Protein AF-A0A1D2SI32-F1 (afdb_monomer)

pLDDT: mean 71.92, std 16.78, range [33.88, 93.88]

Solvent-accessible surface area (backbone atoms only — not comparable to full-atom values): 8856 Å² total; per-residue (Å²): 134,86,88,93,80,89,85,89,92,85,92,81,81,87,91,83,87,83,77,84,76,79,78,79,75,80,72,78,81,90,67,81,72,65,35,23,40,21,32,40,88,90,71,49,80,48,78,33,75,54,79,58,76,90,36,81,44,66,44,79,58,73,83,79,88,66,75,94,67,91,75,79,76,92,61,77,92,72,75,73,75,76,79,78,71,77,77,70,79,84,72,54,70,60,59,55,21,48,74,68,65,19,54,62,41,78,93,78,72,43,67,47,61,50,68,69,65,60,46,63,77,73,55,83,126

Mean predicted aligned error: 21.87 Å

Structure (mmCIF, N/CA/C/O backbone):
data_AF-A0A1D2SI32-F1
#
_entry.id   AF-A0A1D2SI32-F1
#
loop_
_atom_site.group_PDB
_atom_site.id
_atom_site.type_symbol
_atom_site.label_atom_id
_atom_site.label_alt_id
_atom_site.label_comp_id
_atom_site.label_asym_id
_atom_site.label_entity_id
_atom_site.label_seq_id
_atom_site.pdbx_PDB_ins_code
_atom_site.Cartn_x
_atom_site.Cartn_y
_atom_site.Cartn_z
_atom_site.occupancy
_atom_site.B_iso_or_equiv
_atom_site.auth_seq_id
_atom_site.auth_comp_id
_atom_site.auth_asym_id
_atom_site.auth_atom_id
_atom_site.pdbx_PDB_model_num
ATOM 1 N N . MET A 1 1 ? 80.874 31.849 5.667 1.00 33.88 1 MET A N 1
ATOM 2 C CA . MET A 1 1 ? 81.581 30.673 5.114 1.00 33.88 1 MET A CA 1
ATOM 3 C C . MET A 1 1 ? 80.741 29.423 5.373 1.00 33.88 1 MET A C 1
ATOM 5 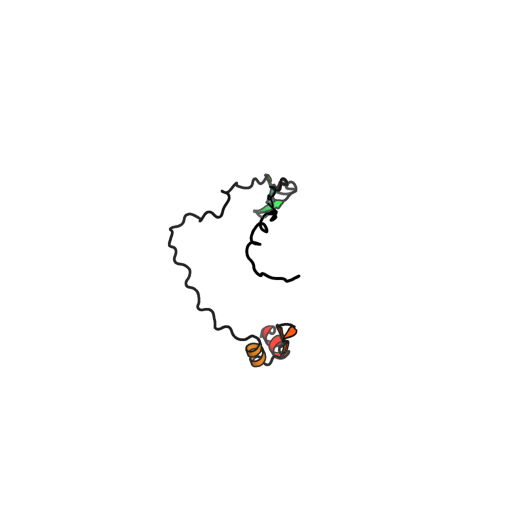O O . MET A 1 1 ? 80.350 29.244 6.511 1.00 33.88 1 MET A O 1
ATOM 9 N N . ARG A 1 2 ? 80.490 28.627 4.317 1.00 36.88 2 ARG A N 1
ATOM 10 C CA . ARG A 1 2 ? 80.157 27.178 4.263 1.00 36.88 2 ARG A CA 1
ATOM 11 C C . ARG A 1 2 ? 78.989 26.594 5.111 1.00 36.88 2 ARG A C 1
ATOM 13 O O . ARG A 1 2 ? 79.077 26.479 6.322 1.00 36.88 2 ARG A O 1
ATOM 20 N N . VAL A 1 3 ? 77.959 26.131 4.387 1.00 47.81 3 VAL A N 1
ATOM 21 C CA . VAL A 1 3 ? 76.908 25.105 4.687 1.00 47.81 3 VAL A CA 1
ATOM 22 C C . VAL A 1 3 ? 77.610 23.710 4.767 1.00 47.81 3 VAL A C 1
ATOM 24 O O . VAL A 1 3 ? 78.673 23.654 4.133 1.00 47.81 3 VAL A O 1
ATOM 27 N N . PRO A 1 4 ? 77.148 22.592 5.421 1.00 55.97 4 PRO A N 1
ATOM 28 C CA . PRO A 1 4 ? 75.767 22.040 5.395 1.00 55.97 4 PRO A CA 1
ATOM 29 C C . PRO A 1 4 ? 75.287 21.079 6.534 1.00 55.97 4 PRO A C 1
ATOM 31 O O . PRO A 1 4 ? 76.046 20.754 7.437 1.00 55.97 4 PRO A O 1
ATOM 34 N N . ALA A 1 5 ? 74.017 20.621 6.438 1.00 44.91 5 ALA A N 1
ATOM 35 C CA . ALA A 1 5 ? 73.447 19.275 6.756 1.00 44.91 5 ALA A CA 1
ATOM 36 C C . ALA A 1 5 ? 71.932 19.426 7.100 1.00 44.91 5 ALA A C 1
ATOM 38 O O . ALA A 1 5 ? 71.610 20.100 8.069 1.00 44.91 5 ALA A O 1
ATOM 39 N N . LEU A 1 6 ? 70.923 19.052 6.285 1.00 44.50 6 LEU A N 1
ATOM 40 C CA . LEU A 1 6 ? 70.409 17.696 5.960 1.00 44.50 6 LEU A CA 1
ATOM 41 C C . LEU A 1 6 ? 70.462 16.755 7.186 1.00 44.50 6 LEU A C 1
ATOM 43 O O . LEU A 1 6 ? 71.551 16.469 7.651 1.00 44.50 6 LEU A O 1
ATOM 47 N N . ALA A 1 7 ? 69.397 16.177 7.750 1.00 41.81 7 ALA A N 1
ATOM 48 C CA . ALA A 1 7 ? 68.021 15.941 7.314 1.00 41.81 7 ALA A CA 1
ATOM 49 C C . ALA A 1 7 ? 67.175 15.473 8.555 1.00 41.81 7 ALA A C 1
ATOM 51 O O . ALA A 1 7 ? 67.506 15.880 9.664 1.00 41.81 7 ALA A O 1
ATOM 52 N N . PRO A 1 8 ? 66.073 14.706 8.419 1.00 49.78 8 PRO A N 1
ATOM 53 C CA . PRO A 1 8 ? 64.708 15.026 8.852 1.00 49.78 8 PRO A CA 1
ATOM 54 C C . PRO A 1 8 ? 64.279 14.236 10.114 1.00 49.78 8 PRO A C 1
ATOM 56 O O . PRO A 1 8 ? 65.093 13.526 10.684 1.00 49.78 8 PRO A O 1
ATOM 59 N N . LEU A 1 9 ? 62.987 14.299 10.477 1.00 44.91 9 LEU A N 1
ATOM 60 C CA . LEU A 1 9 ? 62.230 13.454 11.436 1.00 44.91 9 LEU A CA 1
ATOM 61 C C . LEU A 1 9 ? 61.720 14.223 12.658 1.00 44.91 9 LEU A C 1
ATOM 63 O O . LEU A 1 9 ? 62.455 14.459 13.607 1.00 44.91 9 LEU A O 1
ATOM 67 N N . ALA A 1 10 ? 60.424 14.546 12.615 1.00 44.72 10 ALA A N 1
ATOM 68 C CA . ALA A 1 10 ? 59.445 14.388 13.704 1.00 44.72 10 ALA A CA 1
ATOM 69 C C . ALA A 1 10 ? 58.322 15.435 13.577 1.00 44.72 10 ALA A C 1
ATOM 71 O O . ALA A 1 10 ? 58.112 16.260 14.457 1.00 44.72 10 ALA A O 1
ATOM 72 N N . LEU A 1 11 ? 57.579 15.406 12.468 1.00 41.22 11 LEU A N 1
ATOM 73 C CA . LEU A 1 11 ? 56.277 16.076 12.372 1.00 41.22 11 LEU A CA 1
ATOM 74 C C . LEU A 1 11 ? 55.199 15.002 12.247 1.00 41.22 11 LEU A C 1
ATOM 76 O O . LEU A 1 11 ? 54.650 14.761 11.179 1.00 41.22 11 LEU A O 1
ATOM 80 N N . LEU A 1 12 ? 54.962 14.305 13.354 1.00 47.53 12 LEU A N 1
ATOM 81 C CA . LEU A 1 12 ? 53.867 13.353 13.534 1.00 47.53 12 LEU A CA 1
ATOM 82 C C . LEU A 1 12 ? 53.364 13.492 14.971 1.00 47.53 12 LEU A C 1
ATOM 84 O O . LEU A 1 12 ? 53.695 12.686 15.833 1.00 47.53 12 LEU A O 1
ATOM 88 N N . ALA A 1 13 ? 52.591 14.540 15.243 1.00 48.28 13 ALA A N 1
ATOM 89 C CA . ALA A 1 13 ? 51.716 14.572 16.408 1.00 48.28 13 ALA A CA 1
ATOM 90 C C . ALA A 1 13 ? 50.643 15.652 16.246 1.00 48.28 13 ALA A C 1
ATOM 92 O O . ALA A 1 13 ? 50.935 16.771 15.839 1.00 48.28 13 ALA A O 1
ATOM 93 N N . ALA A 1 14 ? 49.428 15.295 16.655 1.00 47.19 14 ALA A N 1
ATOM 94 C CA . ALA A 1 14 ? 48.283 16.170 16.895 1.00 47.19 14 ALA A CA 1
ATOM 95 C C . ALA A 1 14 ? 47.524 16.696 15.663 1.00 47.19 14 ALA A C 1
ATOM 97 O O . ALA A 1 14 ? 47.389 17.895 15.447 1.00 47.19 14 ALA A O 1
ATOM 98 N N . ALA A 1 15 ? 46.892 15.779 14.929 1.00 48.00 15 ALA A N 1
ATOM 99 C CA . ALA A 1 15 ? 45.706 16.095 14.131 1.00 48.00 15 ALA A CA 1
ATOM 100 C C . ALA A 1 15 ? 44.604 15.045 14.357 1.00 48.00 15 ALA A C 1
ATOM 102 O O . ALA A 1 15 ? 44.181 14.380 13.423 1.00 48.00 15 ALA A O 1
ATOM 103 N N . LEU A 1 16 ? 44.170 14.848 15.608 1.00 47.91 16 LEU A N 1
ATOM 104 C CA . LEU A 1 16 ? 42.996 14.029 15.953 1.00 47.91 16 LEU A CA 1
ATOM 105 C C . LEU A 1 16 ? 42.393 14.491 17.290 1.00 47.91 16 LEU A C 1
ATOM 107 O O . LEU A 1 16 ? 42.523 13.819 18.305 1.00 47.91 16 LEU A O 1
ATOM 111 N N . ALA A 1 17 ? 41.756 15.662 17.312 1.00 47.41 17 ALA A N 1
ATOM 112 C CA . ALA A 1 17 ? 40.914 16.060 18.445 1.00 47.41 17 ALA A CA 1
ATOM 113 C C . ALA A 1 17 ? 39.919 17.164 18.058 1.00 47.41 17 ALA A C 1
ATOM 115 O O . ALA A 1 17 ? 39.949 18.249 18.622 1.00 47.41 17 ALA A O 1
ATOM 116 N N . ALA A 1 18 ? 39.052 16.914 17.076 1.00 51.72 18 ALA A N 1
ATOM 117 C CA . ALA A 1 18 ? 37.843 17.722 16.889 1.00 51.72 18 ALA A CA 1
ATOM 118 C C . ALA A 1 18 ? 36.846 16.990 15.983 1.00 51.72 18 ALA A C 1
ATOM 120 O O . ALA A 1 18 ? 36.617 17.364 14.838 1.00 51.72 18 ALA A O 1
ATOM 121 N N . SER A 1 19 ? 36.261 15.905 16.481 1.00 47.97 19 SER A N 1
ATOM 122 C CA . SER A 1 19 ? 35.033 15.355 15.906 1.00 47.97 19 SER A CA 1
ATOM 123 C C . SER A 1 19 ? 33.918 15.589 16.918 1.00 47.97 19 SER A C 1
ATOM 125 O O . SER A 1 19 ? 33.829 14.831 17.884 1.00 47.97 19 SER A O 1
ATOM 127 N N . PRO A 1 20 ? 33.089 16.638 16.774 1.00 53.22 20 PRO A N 1
ATOM 128 C CA . PRO A 1 20 ? 31.860 16.714 17.538 1.00 53.22 20 PRO A CA 1
ATOM 129 C C . PRO A 1 20 ? 30.921 15.651 16.964 1.00 53.22 20 PRO A C 1
ATOM 131 O O . PRO A 1 20 ? 30.302 15.834 15.917 1.00 53.22 20 PRO A O 1
ATOM 134 N N . ALA A 1 21 ? 30.863 14.498 17.627 1.00 52.69 21 ALA A N 1
ATOM 135 C CA . ALA A 1 21 ? 29.791 13.544 17.420 1.00 52.69 21 ALA A CA 1
ATOM 136 C C . ALA A 1 21 ? 28.479 14.256 17.778 1.00 52.69 21 ALA A C 1
ATOM 138 O O . ALA A 1 21 ? 28.233 14.563 18.945 1.00 52.69 21 ALA A O 1
ATOM 139 N N . LEU A 1 22 ? 27.661 14.566 16.769 1.00 53.62 22 LEU A N 1
ATOM 140 C CA . LEU A 1 22 ? 26.282 14.985 16.980 1.00 53.62 22 LEU A CA 1
ATOM 141 C C . LEU A 1 22 ? 25.543 13.835 17.670 1.00 53.62 22 LEU A C 1
ATOM 143 O O . LEU A 1 22 ? 25.090 12.888 17.029 1.00 53.62 22 LEU A O 1
ATOM 147 N N . ALA A 1 23 ? 25.425 13.920 18.990 1.00 51.25 23 ALA A N 1
ATOM 148 C CA . ALA A 1 23 ? 24.472 13.139 19.752 1.00 51.25 23 ALA A CA 1
ATOM 149 C C . ALA A 1 23 ? 23.071 13.687 19.447 1.00 51.25 23 ALA A C 1
ATOM 151 O O . AL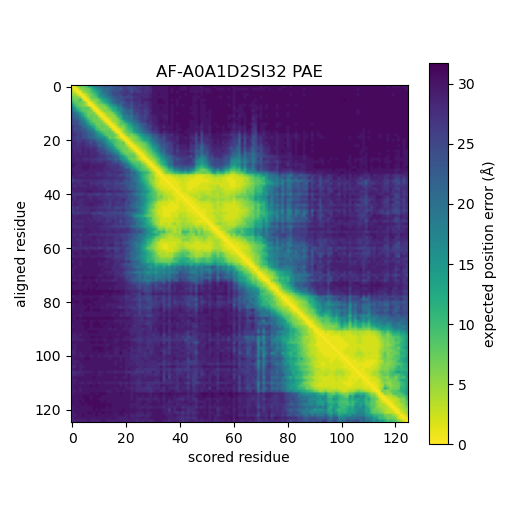A A 1 23 ? 22.584 14.605 20.104 1.00 51.25 23 ALA A O 1
ATOM 152 N N . ALA A 1 24 ? 22.434 13.148 18.408 1.00 53.41 24 ALA A N 1
ATOM 153 C CA . ALA A 1 24 ? 21.013 13.342 18.166 1.00 53.41 24 ALA A CA 1
ATOM 154 C C . ALA A 1 24 ? 20.234 12.571 19.243 1.00 53.41 24 ALA A C 1
ATOM 156 O O . ALA A 1 24 ? 19.889 11.402 19.076 1.00 53.41 24 ALA A O 1
ATOM 157 N N . ALA A 1 25 ? 20.005 13.217 20.384 1.00 53.56 25 ALA A N 1
ATOM 158 C CA . ALA A 1 25 ? 19.040 12.752 21.363 1.00 53.56 25 ALA A CA 1
ATOM 159 C C . ALA A 1 25 ? 17.649 12.827 20.719 1.00 53.56 25 ALA A C 1
ATOM 161 O O . ALA A 1 25 ? 17.118 13.913 20.491 1.00 53.56 25 ALA A O 1
ATOM 162 N N . ALA A 1 26 ? 17.074 11.671 20.386 1.00 53.88 26 ALA A N 1
ATOM 163 C CA . ALA A 1 26 ? 15.666 11.577 20.039 1.00 53.88 26 ALA A CA 1
ATOM 164 C C . ALA A 1 26 ? 14.855 11.995 21.273 1.00 53.88 26 ALA A C 1
ATOM 166 O O . ALA A 1 26 ? 14.747 11.241 22.240 1.00 53.88 26 ALA A O 1
ATOM 167 N N . ALA A 1 27 ? 14.336 13.222 21.263 1.00 52.91 27 ALA A N 1
ATOM 168 C CA . ALA A 1 27 ? 13.360 13.653 22.248 1.00 52.91 27 ALA A CA 1
ATOM 169 C C . ALA A 1 27 ? 12.133 12.729 22.141 1.00 52.91 27 ALA A C 1
ATOM 171 O O . ALA A 1 27 ? 11.670 12.482 21.020 1.00 52.91 27 ALA A O 1
ATOM 172 N N . PRO A 1 28 ? 11.596 12.196 23.254 1.00 50.09 28 PRO A N 1
ATOM 173 C CA . PRO A 1 28 ? 10.298 11.550 23.203 1.00 50.09 28 PRO A CA 1
ATOM 174 C C . PRO A 1 28 ? 9.297 12.605 22.732 1.00 50.09 28 PRO A C 1
ATOM 176 O O . PRO A 1 28 ? 9.283 13.727 23.238 1.00 50.09 28 PRO A O 1
ATOM 179 N N . ALA A 1 29 ? 8.495 12.264 21.727 1.00 52.12 29 ALA A N 1
ATOM 180 C CA . ALA A 1 29 ? 7.381 13.094 21.311 1.00 52.12 29 ALA A CA 1
ATOM 181 C C . ALA A 1 29 ? 6.360 13.142 22.461 1.00 52.12 29 ALA A C 1
ATOM 183 O O . ALA A 1 29 ? 5.451 12.317 22.541 1.00 52.12 29 ALA A O 1
ATOM 184 N N . GLU A 1 30 ? 6.531 14.088 23.383 1.00 48.97 30 GLU A N 1
ATOM 185 C CA . GLU A 1 30 ? 5.476 14.530 24.291 1.00 48.97 30 GLU A CA 1
ATOM 186 C C . GLU A 1 30 ? 4.438 15.282 23.459 1.00 48.97 30 GLU A C 1
ATOM 188 O O . GLU A 1 30 ? 4.460 16.497 23.292 1.00 48.97 30 GLU A O 1
ATOM 193 N N . GLY A 1 31 ? 3.564 14.500 22.844 1.00 52.75 31 GLY A N 1
ATOM 194 C CA . GLY A 1 31 ? 2.479 14.965 21.999 1.00 52.75 31 GLY A CA 1
ATOM 195 C C . GLY A 1 31 ? 1.462 13.851 21.838 1.00 52.75 31 GLY A C 1
ATOM 196 O O . GLY A 1 31 ? 1.082 13.514 20.723 1.00 52.75 31 GLY A O 1
ATOM 197 N N . GLY A 1 32 ? 1.089 13.206 22.945 1.00 61.56 32 GLY A N 1
ATOM 198 C CA . GLY A 1 32 ? 0.024 12.214 22.940 1.00 61.56 32 GLY A CA 1
ATOM 199 C C . GLY A 1 32 ? -1.316 12.916 22.767 1.00 61.56 32 GLY A C 1
ATOM 200 O O . GLY A 1 32 ? -1.953 13.253 23.765 1.00 61.56 32 GLY A O 1
ATOM 201 N N . SER A 1 33 ? -1.744 13.160 21.525 1.00 74.25 33 SER A N 1
ATOM 202 C CA . SER A 1 33 ? -3.149 13.475 21.267 1.00 74.25 33 SER A CA 1
ATOM 203 C C . SER A 1 33 ? -4.005 12.357 21.868 1.00 74.25 33 SER A C 1
ATOM 205 O O . SER A 1 33 ? -3.665 11.171 21.803 1.00 74.25 33 SER A O 1
ATOM 207 N N . THR A 1 34 ? -5.083 12.729 22.559 1.00 87.19 34 THR A N 1
ATOM 208 C CA . THR A 1 34 ? -5.997 11.733 23.124 1.00 87.19 34 THR A CA 1
ATOM 209 C C . THR A 1 34 ? -6.738 11.077 21.971 1.00 87.19 34 THR A C 1
ATOM 211 O O . THR A 1 34 ? -7.591 11.700 21.354 1.00 87.19 34 THR A O 1
ATOM 214 N N . VAL A 1 35 ? -6.431 9.813 21.696 1.00 92.38 35 VAL A N 1
ATOM 215 C CA . VAL A 1 35 ? -7.134 9.039 20.673 1.00 92.38 35 VAL A CA 1
ATOM 216 C C . VAL A 1 35 ? -8.309 8.307 21.315 1.00 92.38 35 VAL A C 1
ATOM 218 O O . VAL A 1 35 ? -8.181 7.666 22.359 1.00 92.38 35 VAL A O 1
ATOM 221 N N . TYR A 1 36 ? -9.462 8.349 20.668 1.00 92.38 36 TYR A N 1
ATOM 222 C CA . TYR A 1 36 ? -10.681 7.649 21.035 1.00 92.38 36 TYR A CA 1
ATOM 223 C C . TYR A 1 36 ? -10.891 6.450 20.119 1.00 92.38 36 TYR A C 1
ATOM 225 O O . TYR A 1 36 ? -10.748 6.537 18.905 1.00 92.38 36 TYR A O 1
ATOM 233 N N . ARG A 1 37 ? -11.272 5.320 20.708 1.00 93.69 37 ARG A N 1
ATOM 234 C CA . ARG A 1 37 ? -11.738 4.121 20.018 1.00 93.69 37 ARG A CA 1
ATOM 235 C C . ARG A 1 37 ? -13.265 4.138 19.979 1.00 93.69 37 ARG A C 1
ATOM 237 O O . ARG A 1 37 ? -13.916 3.964 21.011 1.00 93.69 37 ARG A O 1
ATOM 244 N N . CYS A 1 38 ? -13.823 4.299 18.788 1.00 93.88 38 CYS A N 1
ATOM 245 C CA . CYS A 1 38 ? -15.252 4.444 18.542 1.00 93.88 38 CYS A CA 1
ATOM 246 C C . CYS A 1 38 ? -15.825 3.181 17.890 1.00 93.88 38 CYS A C 1
ATOM 248 O O . CYS A 1 38 ? -15.333 2.736 16.854 1.00 93.88 38 CYS A O 1
ATOM 250 N N . ALA A 1 39 ? -16.869 2.607 18.491 1.00 92.88 39 ALA A N 1
ATOM 251 C CA . ALA A 1 39 ? -17.642 1.515 17.906 1.00 92.88 39 ALA A CA 1
ATOM 252 C C . ALA A 1 39 ? -18.814 2.091 17.100 1.00 92.88 39 ALA A C 1
ATOM 254 O O . ALA A 1 39 ? -19.777 2.630 17.665 1.00 92.88 39 ALA A O 1
ATOM 255 N N . THR A 1 40 ? -18.724 1.987 15.781 1.00 87.44 40 THR A N 1
ATOM 256 C CA . THR A 1 40 ? -19.745 2.471 14.851 1.00 87.44 40 THR A CA 1
ATOM 257 C C . THR A 1 40 ? -20.950 1.524 14.823 1.00 87.44 40 THR A C 1
ATOM 259 O O . THR A 1 40 ? -20.878 0.378 15.275 1.00 87.44 40 THR A O 1
ATOM 262 N N . SER A 1 41 ? -22.093 2.007 14.336 1.00 86.69 41 SER A N 1
ATOM 263 C CA . SER A 1 41 ? -23.347 1.237 14.289 1.00 86.69 41 SER A CA 1
ATOM 264 C C . SER A 1 41 ? -23.292 0.031 13.344 1.00 86.69 41 SER A C 1
ATOM 266 O O . S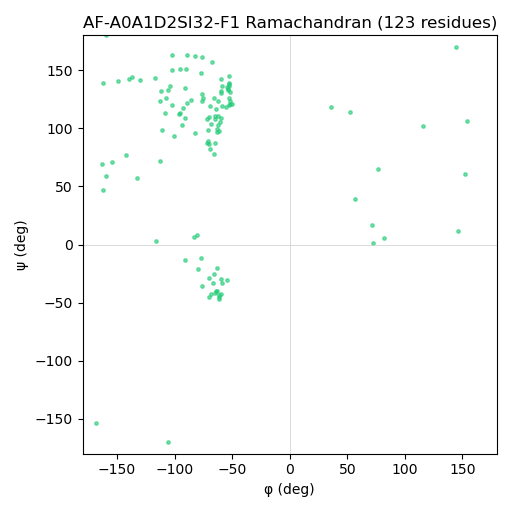ER A 1 41 ? -23.988 -0.952 13.576 1.00 86.69 41 SER A O 1
ATOM 268 N N . ASP A 1 42 ? -22.429 0.068 12.328 1.00 87.69 42 ASP A N 1
ATOM 269 C CA . ASP A 1 42 ? -22.135 -1.038 11.408 1.00 87.69 42 ASP A CA 1
ATOM 270 C C . ASP A 1 42 ? -21.150 -2.074 11.993 1.00 87.69 42 ASP A C 1
ATOM 272 O O . ASP A 1 42 ? -20.695 -2.973 11.289 1.00 87.69 42 ASP A O 1
ATOM 276 N N . GLY A 1 43 ? -20.809 -1.967 13.282 1.00 86.81 43 GLY A N 1
ATOM 277 C CA . GLY A 1 43 ? -19.962 -2.928 13.993 1.00 86.81 43 GLY A CA 1
ATOM 278 C C . GLY A 1 43 ? -18.458 -2.738 13.782 1.00 86.81 43 GLY A C 1
ATOM 279 O O . GLY A 1 43 ? -17.667 -3.547 14.273 1.00 86.81 43 GLY A O 1
ATOM 280 N N . ARG A 1 44 ? -18.031 -1.678 13.086 1.00 89.62 44 ARG A N 1
ATOM 281 C CA . ARG A 1 44 ? -16.610 -1.359 12.901 1.00 89.62 44 ARG A CA 1
ATOM 282 C C . ARG A 1 44 ? -16.037 -0.619 14.111 1.00 89.62 44 ARG A C 1
ATOM 284 O O . ARG A 1 44 ? -16.743 -0.087 14.966 1.00 89.62 44 ARG A O 1
ATOM 291 N N . THR A 1 45 ? -14.710 -0.623 14.201 1.00 91.81 45 THR A N 1
ATOM 292 C CA . THR A 1 45 ? -13.951 0.182 15.164 1.00 91.81 45 THR A CA 1
ATOM 293 C C . THR A 1 45 ? -13.168 1.244 14.400 1.00 91.81 45 THR A C 1
ATOM 295 O O . THR A 1 45 ? -12.367 0.893 13.536 1.00 91.81 45 THR A O 1
ATOM 298 N N . VAL A 1 46 ? -13.368 2.516 14.741 1.00 92.06 46 VAL A N 1
ATOM 299 C CA . VAL A 1 46 ? -12.637 3.667 14.186 1.00 92.06 46 VAL A CA 1
ATOM 300 C C . VAL A 1 46 ? -11.852 4.350 15.306 1.00 92.06 46 VAL A C 1
ATOM 302 O O . VAL A 1 46 ? -12.328 4.407 16.440 1.00 92.06 46 VAL A O 1
ATOM 305 N N . PHE A 1 47 ? -10.653 4.844 15.001 1.00 92.12 47 PHE A N 1
ATOM 306 C CA . PHE A 1 47 ? -9.838 5.634 15.924 1.00 92.12 47 PHE A CA 1
ATOM 307 C C . PHE A 1 47 ? -9.874 7.107 15.502 1.00 92.12 47 PHE A C 1
ATOM 309 O O . PHE A 1 47 ? -9.740 7.391 14.315 1.00 92.12 47 PHE A O 1
ATOM 316 N N . SER A 1 48 ? -10.096 8.018 16.449 1.00 89.56 48 SER A N 1
ATOM 317 C CA . SER A 1 48 ? -10.301 9.454 16.205 1.00 89.56 48 SER A CA 1
ATOM 318 C C . SER A 1 48 ? -9.579 10.283 17.264 1.00 89.56 48 SER A C 1
ATOM 320 O O . SER A 1 48 ? -9.594 9.896 18.427 1.00 89.56 48 SER A O 1
ATOM 322 N N . ASP A 1 49 ? -8.988 11.420 16.899 1.00 91.44 49 ASP A N 1
ATOM 323 C CA . ASP A 1 49 ? -8.443 12.388 17.869 1.00 91.44 49 ASP A CA 1
ATOM 324 C C . ASP A 1 49 ? -9.544 13.241 18.535 1.00 91.44 49 ASP A C 1
ATOM 326 O O . ASP A 1 49 ? -9.308 13.915 19.536 1.00 91.44 49 ASP A O 1
ATOM 330 N N . GLU A 1 50 ? -10.773 13.185 18.013 1.00 88.81 50 GLU A N 1
ATOM 331 C CA . GLU A 1 50 ? -11.960 13.801 18.612 1.00 88.81 50 GLU A CA 1
ATOM 332 C C . GLU A 1 50 ? -12.841 12.759 19.327 1.00 88.81 50 GLU A C 1
ATOM 334 O O . GLU A 1 50 ? -12.894 11.597 18.892 1.00 88.81 50 GLU A O 1
ATOM 339 N N . PRO A 1 51 ? -13.579 13.150 20.388 1.00 88.31 51 PRO A N 1
ATOM 340 C CA . PRO A 1 51 ? -14.547 12.283 21.050 1.00 88.31 51 PRO A CA 1
ATOM 341 C C . PRO A 1 51 ? -15.551 11.679 20.068 1.00 88.31 51 PRO A C 1
ATOM 343 O O . PRO A 1 51 ? -15.990 12.327 19.122 1.00 88.31 51 PRO A O 1
ATOM 346 N N . CYS A 1 52 ? -15.961 10.438 20.322 1.00 89.38 52 CYS A N 1
ATOM 347 C CA . CYS A 1 52 ? -16.854 9.713 19.427 1.00 89.38 52 CYS A CA 1
ATOM 348 C C . CYS A 1 52 ? -18.235 10.385 19.310 1.00 89.38 52 CYS A C 1
ATOM 350 O O . CYS A 1 52 ? -19.107 10.176 20.156 1.00 89.38 52 CYS A O 1
ATOM 352 N N . THR A 1 53 ? -18.460 11.148 18.242 1.00 83.00 53 THR A N 1
ATOM 353 C CA . THR A 1 53 ? -19.759 11.736 17.902 1.00 83.00 53 THR A CA 1
ATOM 354 C C . THR A 1 53 ? -20.583 10.727 17.096 1.00 83.00 53 THR A C 1
ATOM 356 O O . THR A 1 53 ? -20.125 10.163 16.107 1.00 83.00 53 THR A O 1
ATOM 359 N N . GLY A 1 54 ? -21.795 10.406 17.560 1.00 75.94 54 GLY A N 1
ATOM 360 C CA . GLY A 1 54 ? -22.690 9.454 16.879 1.00 75.94 54 GLY A CA 1
ATOM 361 C C . GLY A 1 54 ? -22.290 7.970 16.954 1.00 75.94 54 GLY A C 1
ATOM 362 O O . GLY A 1 54 ? -22.995 7.124 16.404 1.00 75.94 54 GLY A O 1
ATOM 363 N N . ALA A 1 55 ? -21.199 7.616 17.642 1.00 78.38 55 ALA A N 1
ATOM 364 C CA . ALA A 1 55 ? -20.846 6.219 17.885 1.00 78.38 55 ALA A CA 1
ATOM 365 C C . ALA A 1 55 ? -21.713 5.610 18.995 1.00 78.38 55 ALA A C 1
ATOM 367 O O . ALA A 1 55 ? -22.056 6.270 19.973 1.00 78.38 55 ALA A O 1
ATOM 368 N N . SER A 1 56 ? -21.996 4.312 18.884 1.00 74.81 56 SER A N 1
ATOM 369 C CA . SER A 1 56 ? -22.768 3.576 19.895 1.00 74.81 56 SER A CA 1
ATOM 370 C C . SER A 1 56 ? -22.029 3.457 21.232 1.00 74.81 56 SER A C 1
ATOM 372 O O . SER A 1 56 ? -22.648 3.427 22.293 1.00 74.81 56 SER A O 1
ATOM 374 N N . ARG A 1 57 ? -20.692 3.369 21.182 1.00 77.56 57 ARG A N 1
ATOM 375 C CA . ARG A 1 57 ? -19.794 3.299 22.340 1.00 77.56 57 ARG A CA 1
ATOM 376 C C . ARG A 1 57 ? -18.459 3.954 21.993 1.00 77.56 57 ARG A C 1
ATOM 378 O O . ARG A 1 57 ? -17.938 3.742 20.898 1.00 77.56 57 ARG A O 1
ATOM 385 N N . GLY A 1 58 ? -17.890 4.691 22.942 1.00 86.81 58 GLY A N 1
ATOM 386 C CA . GLY A 1 58 ? -16.563 5.295 22.836 1.00 86.81 58 GLY A CA 1
ATOM 387 C C . GLY A 1 58 ? -15.717 4.981 24.064 1.00 86.81 58 GLY A C 1
ATOM 388 O O . GLY A 1 58 ? -16.230 4.946 25.182 1.00 86.81 58 GLY A O 1
ATOM 389 N N . GLN A 1 59 ? -14.427 4.726 23.864 1.00 89.75 59 GLN A N 1
ATOM 390 C CA . GLN A 1 59 ? -13.444 4.556 24.937 1.00 89.75 59 GLN A CA 1
ATOM 391 C C . GLN A 1 59 ? -12.167 5.306 24.575 1.00 89.75 59 GLN A C 1
ATOM 393 O O . GLN A 1 59 ? -11.773 5.309 23.413 1.00 89.75 59 GLN A O 1
ATOM 398 N N . VAL A 1 60 ? -11.489 5.905 25.553 1.00 92.06 60 VAL A N 1
ATOM 399 C CA . VAL A 1 60 ? -10.145 6.456 25.321 1.00 92.06 60 VAL A CA 1
ATOM 400 C C . VAL A 1 60 ? -9.193 5.301 25.019 1.00 92.06 60 VAL A C 1
ATOM 402 O O . VAL A 1 60 ? -9.110 4.336 25.785 1.00 92.06 60 VAL A O 1
ATOM 405 N N . TRP A 1 61 ? -8.490 5.380 23.894 1.00 90.19 61 TRP A N 1
ATOM 406 C CA . TRP A 1 61 ? -7.496 4.394 23.509 1.00 90.19 61 TRP A CA 1
ATOM 407 C C . TRP A 1 61 ? -6.226 4.600 24.328 1.00 90.19 61 TRP A C 1
ATOM 409 O O . TRP A 1 61 ? -5.623 5.669 24.330 1.00 90.19 61 TRP A O 1
ATOM 419 N N . LYS A 1 62 ? -5.815 3.544 25.029 1.00 87.31 62 LYS A N 1
ATOM 420 C CA . LYS A 1 62 ? -4.534 3.490 25.727 1.00 87.31 62 LYS A CA 1
ATOM 421 C C . LYS A 1 62 ? -3.632 2.521 24.967 1.00 8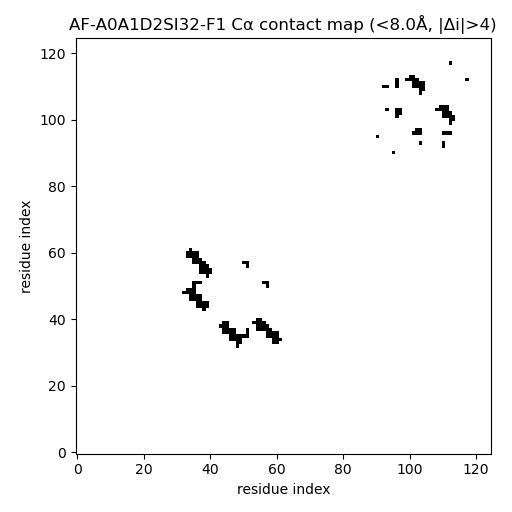7.31 62 LYS A C 1
ATOM 423 O O . LYS A 1 62 ? -3.959 1.329 24.936 1.00 87.31 62 LYS A O 1
ATOM 428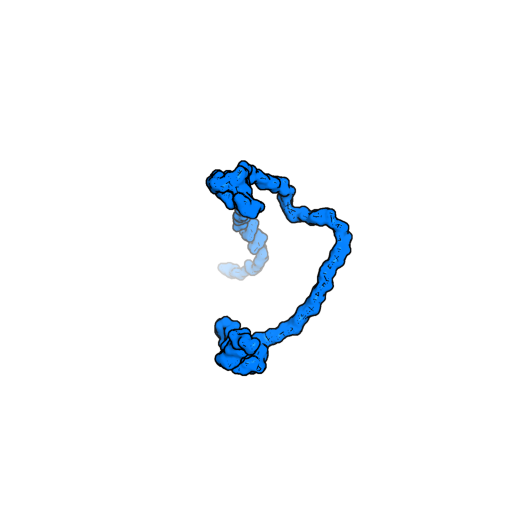 N N . PRO A 1 63 ? -2.538 2.995 24.342 1.00 80.12 63 PRO A N 1
ATOM 429 C CA . PRO A 1 63 ? -1.567 2.113 23.717 1.00 80.12 63 PRO A CA 1
ATOM 430 C C . PRO A 1 63 ? -1.094 1.072 24.727 1.00 80.12 63 PRO A C 1
ATOM 432 O O . PRO A 1 63 ? -0.768 1.395 25.872 1.00 80.12 63 PRO A O 1
ATOM 435 N N . LYS A 1 64 ? -1.051 -0.193 24.310 1.00 81.81 64 LYS A N 1
ATOM 436 C CA . LYS A 1 64 ? -0.389 -1.217 25.112 1.00 81.81 64 LYS A CA 1
ATOM 437 C C . LYS A 1 64 ? 1.107 -0.923 25.070 1.00 81.81 64 LYS A C 1
ATOM 439 O O . LYS A 1 64 ? 1.697 -0.955 23.994 1.00 81.81 64 LYS A O 1
ATOM 444 N N . VAL A 1 65 ? 1.706 -0.660 26.228 1.00 78.38 65 VAL A N 1
ATOM 445 C CA . VAL A 1 65 ? 3.164 -0.574 26.346 1.00 78.38 65 VAL A CA 1
ATOM 446 C C . VAL A 1 65 ? 3.720 -1.962 26.038 1.00 78.38 65 VAL A C 1
ATOM 448 O O . VAL A 1 65 ? 3.473 -2.918 26.774 1.00 78.38 65 VAL A O 1
ATOM 451 N N . VAL A 1 66 ? 4.395 -2.086 24.901 1.00 76.12 66 VAL A N 1
ATOM 452 C CA . VAL A 1 66 ? 5.179 -3.270 24.541 1.00 76.12 66 VAL A CA 1
ATOM 453 C C . VAL A 1 66 ? 6.633 -3.022 24.928 1.00 76.12 66 VAL A C 1
ATOM 455 O O . VAL A 1 66 ? 7.064 -1.868 24.985 1.00 76.12 66 VAL A O 1
ATOM 458 N N . ALA A 1 67 ? 7.375 -4.088 25.242 1.00 75.50 67 ALA A N 1
ATOM 459 C CA . ALA A 1 67 ? 8.803 -3.978 25.516 1.00 75.50 67 ALA A CA 1
ATOM 460 C C . ALA A 1 67 ? 9.496 -3.252 24.351 1.00 75.50 67 ALA A C 1
ATOM 462 O O . ALA A 1 67 ? 9.155 -3.461 23.186 1.00 75.50 67 ALA A O 1
ATOM 463 N N . SER A 1 68 ? 10.437 -2.362 24.668 1.00 69.69 68 SER A N 1
ATOM 464 C CA . SER A 1 68 ? 11.152 -1.597 23.648 1.00 69.69 68 SER A CA 1
ATOM 465 C C . SER A 1 68 ? 12.054 -2.547 22.853 1.00 69.69 68 SER A C 1
ATOM 467 O O . SER A 1 68 ? 13.079 -2.998 23.360 1.00 69.69 68 SER A O 1
ATOM 469 N N . GLY A 1 69 ? 11.641 -2.908 21.636 1.00 72.19 69 GLY A N 1
ATOM 470 C CA . GLY A 1 69 ? 12.390 -3.800 20.750 1.00 72.19 69 GLY A CA 1
ATOM 471 C C . GLY A 1 69 ? 11.509 -4.718 19.901 1.00 72.19 69 GLY A C 1
ATOM 472 O O . GLY A 1 69 ? 10.300 -4.819 20.092 1.00 72.19 69 GLY A O 1
ATOM 473 N N . ILE A 1 70 ? 12.133 -5.403 18.939 1.00 64.81 70 ILE A N 1
ATOM 474 C CA . ILE A 1 70 ? 11.498 -6.511 18.219 1.00 64.81 70 ILE A CA 1
ATOM 475 C C . ILE A 1 70 ? 11.648 -7.759 19.092 1.00 64.81 70 ILE A C 1
ATOM 477 O O . ILE A 1 70 ? 12.679 -8.430 19.054 1.00 64.81 70 ILE A O 1
ATOM 481 N N . GLU A 1 71 ? 10.629 -8.079 19.887 1.00 64.69 71 GLU A N 1
ATOM 482 C CA . GLU A 1 71 ? 10.542 -9.396 20.515 1.00 64.69 71 GLU A CA 1
ATOM 483 C C . GLU A 1 71 ? 10.105 -10.428 19.474 1.00 64.69 71 GLU A C 1
ATOM 485 O O . GLU A 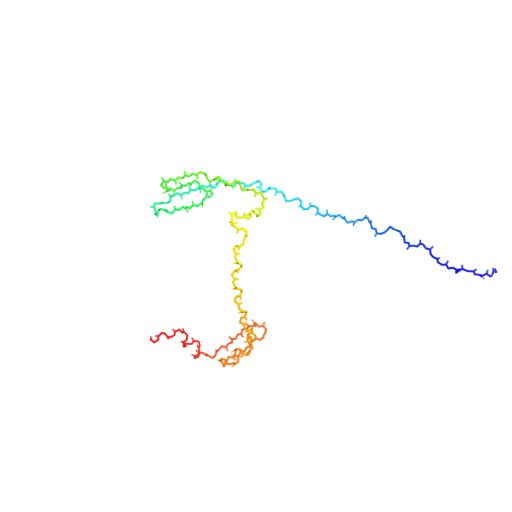1 71 ? 9.085 -10.285 18.795 1.00 64.69 71 GLU A O 1
ATOM 490 N N . ARG A 1 72 ? 10.889 -11.501 19.342 1.00 66.12 72 ARG A N 1
ATOM 491 C CA . ARG A 1 72 ? 10.488 -12.667 18.559 1.00 66.12 72 ARG A CA 1
ATOM 492 C C . ARG A 1 72 ? 9.267 -13.274 19.251 1.00 66.12 72 ARG A C 1
ATOM 494 O O . ARG A 1 72 ? 9.384 -13.750 20.377 1.00 66.12 72 ARG A O 1
ATOM 501 N N . SER A 1 73 ? 8.114 -13.287 18.580 1.00 69.62 73 SER A N 1
ATOM 502 C CA . SER A 1 73 ? 6.944 -14.039 19.041 1.00 69.62 73 SER A CA 1
ATOM 503 C C . SER A 1 73 ? 7.378 -15.473 19.351 1.00 69.62 73 SER A C 1
ATOM 505 O O . SER A 1 73 ? 7.930 -16.140 18.472 1.00 69.62 73 SER A O 1
ATOM 507 N N . GLY A 1 74 ? 7.192 -15.911 20.599 1.00 66.75 74 GLY A N 1
ATOM 508 C CA . GLY A 1 74 ? 7.607 -17.223 21.094 1.00 66.75 74 GLY A CA 1
ATOM 509 C C . GLY A 1 74 ? 6.839 -18.361 20.425 1.00 66.75 74 GLY A C 1
ATOM 510 O O . GLY A 1 74 ? 5.902 -18.904 20.994 1.00 66.75 74 GLY A O 1
ATOM 511 N N . GLY A 1 75 ? 7.225 -18.696 19.198 1.00 66.06 75 GLY A N 1
ATOM 512 C CA . GLY A 1 75 ? 6.960 -19.975 18.550 1.00 66.06 75 GLY A CA 1
ATOM 513 C C . GLY A 1 75 ? 8.221 -20.842 18.593 1.00 66.06 75 GLY A C 1
ATOM 514 O O . GLY A 1 75 ? 9.311 -20.314 18.842 1.00 66.06 75 GLY A O 1
ATOM 515 N N . PRO A 1 76 ? 8.110 -22.162 18.363 1.00 64.44 76 PRO A N 1
ATOM 516 C CA . PRO A 1 76 ? 9.268 -23.045 18.351 1.00 64.44 76 PRO A CA 1
ATOM 517 C C . PRO A 1 76 ? 10.333 -22.494 17.397 1.00 64.44 76 PRO A C 1
ATOM 519 O O . PRO A 1 76 ? 10.063 -22.197 16.230 1.00 64.44 76 PRO A O 1
ATOM 522 N N . ALA A 1 77 ? 11.547 -22.321 17.920 1.00 62.59 77 ALA A N 1
ATOM 523 C CA . ALA A 1 77 ? 12.707 -21.952 17.129 1.00 62.59 77 ALA A CA 1
ATOM 524 C C . ALA A 1 77 ? 12.977 -23.084 16.129 1.00 62.59 77 ALA A C 1
ATOM 526 O O . ALA A 1 77 ? 13.566 -24.096 16.491 1.00 62.59 77 ALA A O 1
ATOM 527 N N . GLY A 1 78 ? 12.494 -22.942 14.894 1.00 60.78 78 GLY A N 1
ATOM 528 C CA . GLY A 1 78 ? 12.718 -23.962 13.872 1.00 60.78 78 GLY A CA 1
ATOM 529 C C . GLY A 1 78 ? 11.612 -24.173 12.849 1.00 60.78 78 GLY A C 1
ATOM 530 O O . GLY A 1 78 ? 11.704 -25.152 12.116 1.00 60.78 78 GLY A O 1
ATOM 531 N N . ALA A 1 79 ? 10.597 -23.302 12.743 1.00 65.50 79 ALA A N 1
ATOM 532 C CA . ALA A 1 79 ? 9.780 -23.313 11.530 1.00 65.50 79 ALA A CA 1
ATOM 533 C C . ALA A 1 79 ? 10.730 -23.131 10.326 1.00 65.50 79 ALA A C 1
ATOM 535 O O . ALA A 1 79 ? 11.451 -22.125 10.287 1.00 65.50 79 ALA A O 1
ATOM 536 N N . PRO A 1 80 ? 10.817 -24.109 9.404 1.00 69.94 80 PRO A N 1
ATOM 537 C CA . PRO A 1 80 ? 11.728 -24.010 8.279 1.00 69.94 80 PRO A CA 1
ATOM 538 C C . PRO A 1 80 ? 11.370 -22.759 7.484 1.00 69.94 80 PRO A C 1
ATOM 540 O O . PRO A 1 80 ? 10.190 -22.469 7.268 1.00 69.94 80 PRO A O 1
ATOM 543 N N . ALA A 1 81 ? 12.388 -21.996 7.080 1.00 73.75 81 ALA A N 1
ATOM 544 C CA . ALA A 1 81 ? 12.171 -20.873 6.183 1.00 73.75 81 ALA A CA 1
ATOM 545 C C . ALA A 1 81 ? 11.385 -21.381 4.960 1.00 73.75 81 ALA A C 1
ATOM 547 O O . ALA A 1 81 ? 11.704 -22.468 4.462 1.00 73.75 81 ALA A O 1
ATOM 548 N N . PRO A 1 82 ? 10.364 -20.646 4.479 1.00 72.81 82 PRO A N 1
ATOM 549 C CA . PRO A 1 82 ? 9.672 -21.037 3.262 1.00 72.81 82 PRO A CA 1
ATOM 550 C C . PRO A 1 82 ? 10.715 -21.227 2.163 1.00 72.81 82 PRO A C 1
ATOM 552 O O . PRO A 1 82 ? 11.624 -20.403 2.020 1.00 72.81 82 PRO A O 1
ATOM 555 N N . ALA A 1 83 ? 10.617 -22.343 1.436 1.00 77.75 83 ALA A N 1
ATOM 556 C CA . ALA A 1 83 ? 11.540 -22.645 0.355 1.00 77.75 83 ALA A CA 1
ATOM 557 C C . ALA A 1 83 ? 11.596 -21.431 -0.575 1.00 77.75 83 ALA A C 1
ATOM 559 O O . ALA A 1 83 ? 10.567 -20.975 -1.079 1.00 77.75 83 ALA A O 1
ATOM 560 N N . ARG A 1 84 ? 12.794 -20.863 -0.748 1.00 72.31 84 ARG A N 1
ATOM 561 C CA . ARG A 1 84 ? 12.986 -19.727 -1.642 1.00 72.31 84 ARG A CA 1
ATOM 562 C C . ARG A 1 84 ? 12.620 -20.222 -3.034 1.00 72.31 84 ARG A C 1
ATOM 564 O O . ARG A 1 84 ? 13.319 -21.077 -3.575 1.00 72.31 84 ARG A O 1
ATOM 571 N N . ALA A 1 85 ? 11.504 -19.737 -3.577 1.00 75.19 85 ALA A N 1
ATOM 572 C CA . ALA A 1 85 ? 11.179 -19.979 -4.972 1.00 75.19 85 ALA A CA 1
ATOM 573 C C . ALA A 1 85 ? 12.400 -19.558 -5.795 1.00 75.19 85 ALA A C 1
ATOM 575 O O . ALA A 1 85 ? 12.975 -18.495 -5.535 1.00 75.19 85 ALA A O 1
ATOM 576 N N . ALA A 1 86 ? 12.837 -20.421 -6.714 1.00 74.62 86 ALA A N 1
ATOM 577 C CA . ALA A 1 86 ? 13.918 -20.080 -7.623 1.00 74.62 86 ALA A CA 1
ATOM 578 C C . ALA A 1 86 ? 13.567 -18.738 -8.274 1.00 74.62 86 ALA A C 1
ATOM 580 O O . ALA A 1 86 ? 12.470 -18.583 -8.814 1.00 74.62 86 ALA A O 1
ATOM 581 N N . GLU A 1 87 ? 14.457 -17.751 -8.142 1.00 68.50 87 GLU A N 1
ATOM 582 C CA . GLU A 1 87 ? 14.243 -16.451 -8.765 1.00 68.50 87 GLU A CA 1
ATOM 583 C C . GLU A 1 87 ? 14.108 -16.706 -10.264 1.00 68.50 87 GLU A C 1
ATOM 585 O O . GLU A 1 87 ? 15.000 -17.299 -10.878 1.00 68.50 87 GLU A O 1
ATOM 590 N N . ALA A 1 88 ? 12.951 -16.348 -10.829 1.00 69.06 88 ALA A N 1
ATOM 591 C CA . ALA A 1 88 ? 12.737 -16.488 -12.258 1.00 69.06 88 ALA A CA 1
ATOM 592 C C . ALA A 1 88 ? 13.900 -15.788 -12.978 1.00 69.06 88 ALA A C 1
ATOM 594 O O . ALA A 1 88 ? 14.316 -14.710 -12.532 1.00 69.06 88 ALA A O 1
ATOM 595 N N . PRO A 1 89 ? 14.456 -16.382 -14.050 1.00 76.25 89 PRO A N 1
ATOM 596 C CA . PRO A 1 89 ? 15.550 -15.763 -14.778 1.00 76.25 89 PRO A CA 1
ATOM 597 C C . PRO A 1 89 ? 15.130 -14.343 -15.146 1.00 76.25 89 PRO A C 1
ATOM 599 O O . PRO A 1 89 ? 14.100 -14.148 -15.794 1.00 76.25 89 PRO A O 1
ATOM 602 N N . ARG A 1 90 ? 15.891 -13.351 -14.667 1.00 71.25 90 ARG A N 1
ATOM 603 C CA . ARG A 1 90 ? 15.593 -11.945 -14.933 1.00 71.25 90 ARG A CA 1
ATOM 604 C C . ARG A 1 90 ? 15.652 -11.734 -16.437 1.00 71.25 90 ARG A C 1
ATOM 606 O O . ARG A 1 90 ? 16.730 -11.733 -17.024 1.00 71.25 90 ARG A O 1
ATOM 613 N N . GLN A 1 91 ? 14.486 -11.606 -17.054 1.00 77.19 91 GLN A N 1
ATOM 614 C CA . GLN A 1 91 ? 14.383 -11.265 -18.461 1.00 77.19 91 GLN A CA 1
ATOM 615 C C . GLN A 1 91 ? 14.665 -9.778 -18.620 1.00 77.19 91 GLN A C 1
ATOM 617 O O . GLN A 1 91 ? 14.117 -8.944 -17.899 1.00 77.19 91 GLN A O 1
ATOM 622 N N . ASP A 1 92 ? 15.566 -9.470 -19.547 1.00 85.50 92 ASP A N 1
ATOM 623 C CA . ASP A 1 92 ? 15.932 -8.103 -19.874 1.00 85.50 92 ASP A CA 1
ATOM 624 C C . ASP A 1 92 ? 14.692 -7.348 -20.413 1.00 85.50 92 ASP A C 1
ATOM 626 O O . ASP A 1 92 ? 14.072 -7.810 -21.380 1.00 85.50 92 ASP A O 1
ATOM 630 N N . PRO A 1 93 ? 14.303 -6.207 -19.807 1.00 85.81 93 PRO A N 1
ATOM 631 C CA . PRO A 1 93 ? 13.108 -5.464 -20.211 1.00 85.81 93 PRO A CA 1
ATOM 632 C C . PRO A 1 93 ? 13.120 -4.988 -21.669 1.00 85.81 93 PRO A C 1
ATOM 634 O O . PRO A 1 93 ? 12.057 -4.867 -22.281 1.00 85.81 93 PRO A O 1
ATOM 637 N N . PHE A 1 94 ? 14.297 -4.722 -22.241 1.00 88.81 94 PHE A N 1
ATOM 638 C CA . PHE A 1 94 ? 14.439 -4.339 -23.643 1.00 88.81 94 PHE A CA 1
ATOM 639 C C . PHE A 1 94 ? 14.138 -5.530 -24.558 1.00 88.81 94 PHE A C 1
ATOM 641 O O . PHE A 1 94 ? 13.361 -5.394 -25.506 1.00 88.81 94 PHE A O 1
ATOM 648 N N . VAL A 1 95 ? 14.675 -6.710 -24.234 1.00 90.19 95 VAL A N 1
ATOM 649 C CA . VAL A 1 95 ? 14.436 -7.947 -25.001 1.00 90.19 95 VAL A CA 1
ATOM 650 C C . VAL A 1 95 ? 12.965 -8.364 -24.937 1.00 90.19 95 VAL A C 1
ATOM 652 O O . VAL A 1 95 ? 12.387 -8.737 -25.960 1.00 90.19 95 VAL A O 1
ATOM 655 N N . ASP A 1 96 ? 12.327 -8.263 -23.765 1.00 88.56 96 ASP A N 1
ATOM 656 C CA . ASP A 1 96 ? 10.887 -8.523 -23.638 1.00 88.56 96 ASP A CA 1
ATOM 657 C C . ASP A 1 96 ? 10.058 -7.551 -24.487 1.00 88.56 96 ASP A C 1
ATOM 659 O O . ASP A 1 96 ? 9.160 -7.972 -25.220 1.00 88.56 96 ASP A O 1
ATOM 663 N N . CYS A 1 97 ? 10.393 -6.259 -24.443 1.00 90.69 97 CYS A N 1
ATOM 664 C CA . CYS A 1 97 ? 9.683 -5.241 -25.206 1.00 90.69 97 CYS A CA 1
ATOM 665 C C . CYS A 1 97 ? 9.769 -5.484 -26.718 1.00 90.69 97 CYS A C 1
ATOM 667 O O . CYS A 1 97 ? 8.742 -5.475 -27.401 1.00 90.69 97 CYS A O 1
ATOM 669 N N . GLN A 1 98 ? 10.969 -5.772 -27.230 1.00 89.25 98 GLN A N 1
ATOM 670 C CA . GLN A 1 98 ? 11.170 -6.091 -28.644 1.00 89.25 98 GLN A CA 1
ATOM 671 C C . GLN A 1 98 ? 10.400 -7.344 -29.068 1.00 89.25 98 GLN A C 1
ATOM 673 O O . GLN A 1 98 ? 9.746 -7.337 -30.109 1.00 89.25 98 GLN A O 1
ATOM 678 N N . ARG A 1 99 ? 10.412 -8.404 -28.248 1.00 88.56 99 ARG A N 1
ATOM 679 C CA . ARG A 1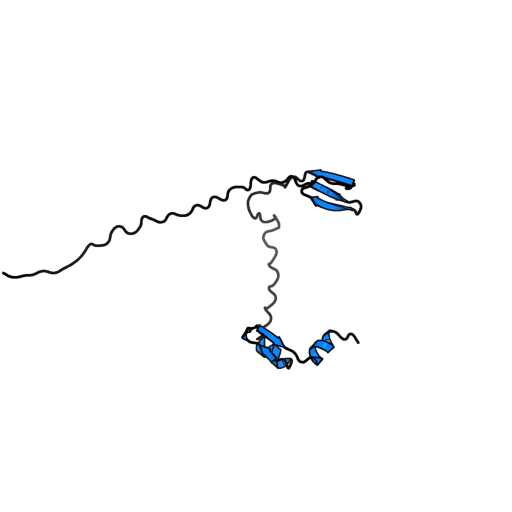 99 ? 9.665 -9.645 -28.520 1.00 88.56 99 ARG A CA 1
ATOM 680 C C . ARG A 1 99 ? 8.162 -9.402 -28.661 1.00 88.56 99 ARG A C 1
ATOM 682 O O . ARG A 1 99 ? 7.501 -10.082 -29.438 1.00 88.56 99 ARG A O 1
ATOM 689 N N . ARG A 1 100 ? 7.623 -8.432 -27.923 1.00 85.44 100 ARG A N 1
ATOM 690 C CA . ARG A 1 100 ? 6.207 -8.033 -27.968 1.00 85.44 100 ARG A CA 1
ATOM 691 C C . ARG A 1 100 ? 5.892 -7.052 -29.106 1.00 85.44 100 ARG A C 1
ATOM 693 O O . ARG A 1 100 ? 4.781 -6.531 -29.163 1.00 85.44 100 ARG A O 1
ATOM 700 N N . GLY A 1 101 ? 6.859 -6.781 -29.987 1.00 89.38 101 GLY A N 1
ATOM 701 C CA . GLY A 1 101 ? 6.733 -5.825 -31.087 1.00 89.38 101 GLY A CA 1
ATOM 702 C C . GLY A 1 101 ? 6.718 -4.365 -30.631 1.00 89.38 101 GLY A C 1
ATOM 703 O O . GLY A 1 101 ? 6.276 -3.499 -31.381 1.00 89.38 101 GLY A O 1
ATOM 704 N N . GLY A 1 102 ? 7.145 -4.092 -29.395 1.00 90.69 102 GLY A N 1
ATOM 705 C CA . GLY A 1 102 ? 7.175 -2.754 -28.822 1.00 90.69 102 GLY A CA 1
ATOM 706 C C . GLY A 1 102 ? 8.476 -2.000 -29.093 1.00 90.69 102 GLY A C 1
ATOM 707 O O . GLY A 1 102 ? 9.514 -2.577 -29.416 1.00 90.69 102 GLY A O 1
ATOM 708 N N . HIS A 1 103 ? 8.421 -0.687 -28.898 1.00 92.12 103 HIS A N 1
ATOM 709 C CA . HIS A 1 103 ? 9.576 0.200 -28.897 1.00 92.12 103 HIS A CA 1
ATOM 710 C C . HIS A 1 103 ? 9.956 0.556 -27.455 1.00 92.12 103 HIS A C 1
ATOM 712 O O . HIS A 1 103 ? 9.160 1.154 -26.725 1.00 92.12 103 HIS A O 1
ATOM 718 N N . TYR A 1 104 ? 11.183 0.227 -27.045 1.00 92.31 104 TYR A N 1
ATOM 719 C CA . TYR A 1 104 ? 11.683 0.538 -25.706 1.00 92.31 104 TYR A CA 1
ATOM 720 C C . TYR A 1 104 ? 12.351 1.918 -25.664 1.00 92.31 104 TYR A C 1
ATOM 722 O O . TYR A 1 104 ? 13.313 2.185 -26.382 1.00 92.31 104 TYR A O 1
ATOM 730 N N . GLU A 1 105 ? 11.852 2.802 -24.808 1.00 92.06 105 GLU A N 1
ATOM 731 C CA . GLU A 1 105 ? 12.407 4.132 -24.570 1.00 92.06 105 GLU A CA 1
ATOM 732 C C . GLU A 1 105 ? 13.386 4.078 -23.386 1.00 92.06 105 GLU A C 1
ATOM 734 O O . GLU A 1 105 ? 12.974 4.018 -22.226 1.00 92.06 105 GLU A O 1
ATOM 739 N N . LEU A 1 106 ? 14.693 4.082 -23.672 1.00 88.31 106 LEU A N 1
ATOM 740 C CA . LEU A 1 106 ? 15.737 3.837 -22.666 1.00 88.31 106 LEU A CA 1
ATOM 741 C C . LEU A 1 106 ? 15.770 4.895 -21.551 1.00 88.31 106 LEU A C 1
ATOM 743 O O . LEU A 1 106 ? 15.923 4.538 -20.385 1.00 88.31 106 LEU A O 1
ATOM 747 N N . ALA A 1 107 ? 15.588 6.173 -21.898 1.00 90.19 107 ALA A N 1
ATOM 748 C CA . ALA A 1 107 ? 15.618 7.281 -20.940 1.00 90.19 107 ALA A CA 1
ATOM 749 C C . ALA A 1 107 ? 14.479 7.195 -19.910 1.00 90.19 107 ALA A C 1
ATOM 751 O O . ALA A 1 107 ? 14.693 7.434 -18.725 1.00 90.19 107 ALA A O 1
ATOM 752 N N . ALA A 1 108 ? 13.284 6.805 -20.359 1.00 90.06 108 ALA A N 1
ATOM 753 C CA . ALA A 1 108 ? 12.102 6.685 -19.512 1.00 90.06 108 ALA A CA 1
ATOM 754 C C . ALA A 1 108 ? 11.925 5.282 -18.905 1.00 90.06 108 ALA A C 1
ATOM 756 O O . ALA A 1 108 ? 11.129 5.107 -17.985 1.00 90.06 108 ALA A O 1
ATOM 757 N N . ARG A 1 109 ? 12.657 4.276 -19.407 1.00 90.31 109 ARG A N 1
ATOM 758 C CA . ARG A 1 109 ? 12.482 2.849 -19.079 1.00 90.31 109 ARG A CA 1
ATOM 759 C C . ARG A 1 109 ? 11.056 2.353 -19.365 1.00 90.31 109 ARG A C 1
ATOM 761 O O . ARG A 1 109 ? 10.498 1.568 -18.600 1.00 90.31 109 ARG A O 1
ATOM 768 N N . ILE A 1 110 ? 10.470 2.820 -20.470 1.00 91.31 110 ILE A N 1
ATOM 769 C CA . ILE A 1 110 ? 9.089 2.517 -20.881 1.00 91.31 110 ILE A CA 1
ATOM 770 C C . ILE A 1 110 ? 9.098 1.644 -22.139 1.00 91.31 110 ILE A C 1
ATOM 772 O O . ILE A 1 110 ? 9.748 1.981 -23.125 1.00 91.31 110 ILE A O 1
ATOM 776 N N . CYS A 1 111 ? 8.317 0.559 -22.141 1.00 90.81 111 CYS A N 1
ATOM 777 C CA . CYS A 1 111 ? 7.995 -0.189 -23.357 1.00 90.81 111 CYS A CA 1
ATOM 778 C C . CYS A 1 111 ? 6.689 0.328 -23.972 1.00 90.81 111 CYS A C 1
ATOM 780 O O . CYS A 1 111 ? 5.630 0.218 -23.350 1.00 90.81 111 CYS A O 1
ATOM 782 N N . ARG A 1 112 ? 6.741 0.865 -25.194 1.00 90.50 112 ARG A N 1
ATOM 783 C CA . ARG A 1 112 ? 5.549 1.267 -25.955 1.00 90.50 112 ARG A CA 1
ATOM 784 C C . ARG A 1 112 ? 5.142 0.148 -26.900 1.00 90.50 112 ARG A C 1
ATOM 786 O O . ARG A 1 112 ? 5.875 -0.159 -27.833 1.00 90.50 112 ARG A O 1
ATOM 793 N N .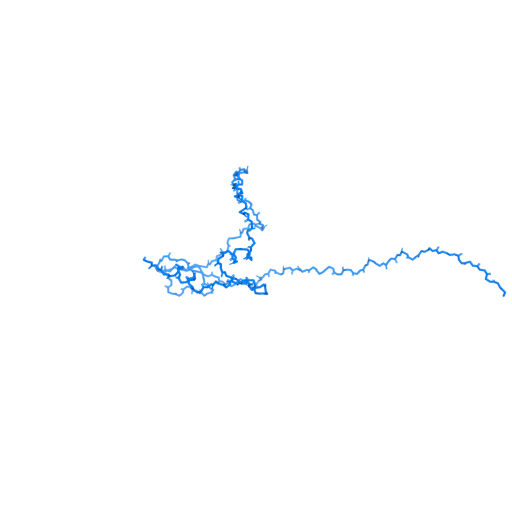 LEU A 1 113 ? 3.986 -0.458 -26.663 1.00 87.00 113 LEU A N 1
ATOM 794 C CA . LEU A 1 113 ? 3.456 -1.526 -27.510 1.00 87.00 113 LEU A CA 1
ATOM 795 C C . LEU A 1 113 ? 2.584 -0.954 -28.634 1.00 87.00 113 LEU A C 1
ATOM 797 O O . LEU A 1 113 ? 1.956 0.089 -28.435 1.00 87.00 113 LEU A O 1
ATOM 801 N N . PRO A 1 114 ? 2.500 -1.634 -29.789 1.00 82.50 114 PRO A N 1
ATOM 802 C CA . PRO A 1 114 ? 1.533 -1.290 -30.821 1.00 82.50 114 PRO A CA 1
ATOM 803 C C . PRO A 1 114 ? 0.106 -1.393 -30.261 1.00 82.50 114 PRO A C 1
ATOM 805 O O . PRO A 1 114 ? -0.202 -2.276 -29.455 1.00 82.50 114 PRO A O 1
ATOM 808 N N . SER A 1 115 ? -0.767 -0.471 -30.674 1.00 71.62 115 SER A N 1
ATOM 809 C CA . SER A 1 115 ? -2.118 -0.282 -30.120 1.00 71.62 115 SER A CA 1
ATOM 810 C C . SER A 1 115 ? -2.974 -1.550 -30.121 1.00 71.62 115 SER A C 1
ATOM 812 O O . SER A 1 115 ? -3.787 -1.738 -29.218 1.00 71.62 115 SER A O 1
ATOM 814 N N . ASP A 1 116 ? -2.760 -2.450 -31.079 1.00 63.12 116 ASP A N 1
ATOM 815 C CA . ASP A 1 116 ? -3.520 -3.697 -31.203 1.00 63.12 116 ASP A CA 1
ATOM 816 C C . ASP A 1 116 ? -3.209 -4.704 -30.086 1.00 63.12 116 ASP A C 1
ATOM 818 O O . ASP A 1 116 ? -4.086 -5.469 -29.686 1.00 63.12 116 ASP A O 1
ATOM 822 N N . ALA A 1 117 ? -1.995 -4.675 -29.524 1.00 61.66 117 ALA A N 1
ATOM 823 C CA . ALA A 1 117 ? -1.618 -5.515 -28.386 1.00 61.66 117 ALA A CA 1
ATOM 824 C C . ALA A 1 117 ? -2.217 -4.996 -27.068 1.00 61.66 117 ALA A C 1
ATOM 826 O O . ALA A 1 117 ? -2.616 -5.786 -26.216 1.00 61.66 117 ALA A O 1
ATOM 827 N N . ALA A 1 118 ? -2.322 -3.672 -26.912 1.00 61.69 118 ALA A N 1
ATOM 828 C CA . ALA A 1 118 ? -2.999 -3.068 -25.767 1.00 61.69 118 ALA A CA 1
ATOM 829 C C . ALA A 1 118 ? -4.511 -3.331 -25.819 1.00 61.69 118 ALA A C 1
ATOM 831 O O . ALA A 1 118 ? -5.096 -3.710 -24.810 1.00 61.69 118 ALA A O 1
ATOM 832 N N . ARG A 1 119 ? -5.140 -3.208 -26.997 1.00 64.25 119 ARG A N 1
ATOM 833 C CA . ARG A 1 119 ? -6.579 -3.469 -27.174 1.00 64.25 119 ARG A CA 1
ATOM 834 C C . ARG A 1 119 ? -6.968 -4.901 -26.809 1.00 64.25 119 ARG A C 1
ATOM 836 O O . ARG A 1 119 ? -7.940 -5.076 -26.0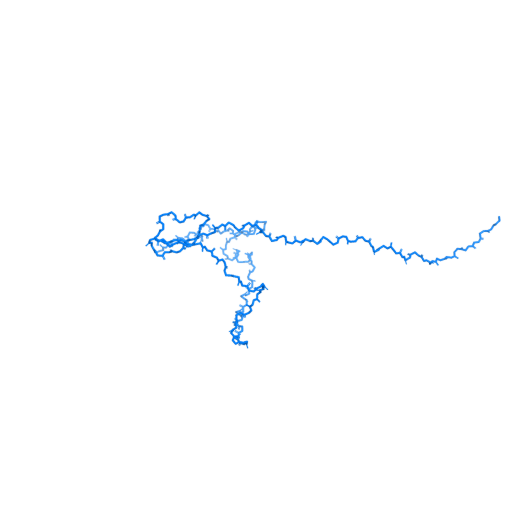91 1.00 64.25 119 ARG A O 1
ATOM 843 N N . GLN A 1 120 ? -6.178 -5.904 -27.197 1.00 64.31 120 GLN A N 1
ATOM 844 C CA . GLN A 1 120 ? -6.456 -7.311 -26.868 1.00 64.31 120 GLN A CA 1
ATOM 845 C C . GLN A 1 120 ? -6.430 -7.639 -25.363 1.00 64.31 120 GLN A C 1
ATOM 847 O O . GLN A 1 120 ? -7.017 -8.638 -24.962 1.00 64.31 120 GLN A O 1
ATOM 852 N N . MET A 1 121 ? -5.786 -6.824 -24.517 1.00 61.91 121 MET A N 1
ATOM 853 C CA . MET A 1 121 ? -5.830 -7.004 -23.056 1.00 61.91 121 MET A CA 1
ATOM 854 C C . MET A 1 121 ? -7.120 -6.472 -22.415 1.00 61.91 121 MET A C 1
ATOM 856 O O . MET A 1 121 ? -7.443 -6.867 -21.297 1.00 61.91 121 MET A O 1
ATOM 860 N N . PHE A 1 122 ? -7.830 -5.568 -23.096 1.00 67.31 122 PHE A N 1
ATOM 861 C CA . PHE A 1 122 ? -9.013 -4.874 -22.574 1.00 67.31 122 PHE A CA 1
ATOM 862 C C . PHE A 1 122 ? -10.296 -5.191 -23.348 1.00 67.31 122 PHE A C 1
ATOM 864 O O . PHE A 1 122 ? -11.335 -4.617 -23.033 1.00 67.31 122 PHE A O 1
ATOM 871 N N . ASP A 1 123 ? -10.229 -6.073 -24.345 1.00 59.22 123 ASP A N 1
ATOM 872 C CA . ASP A 1 123 ? -11.378 -6.538 -25.119 1.00 59.22 123 ASP A CA 1
ATOM 873 C C . ASP A 1 123 ? -11.791 -7.927 -24.594 1.00 59.22 123 ASP A C 1
ATOM 875 O O . ASP A 1 123 ? -11.185 -8.939 -24.973 1.00 59.22 123 ASP A O 1
ATOM 879 N N . PRO A 1 124 ? -12.743 -8.008 -23.644 1.00 57.06 124 PRO A N 1
ATOM 880 C CA . PRO A 1 124 ? -13.317 -9.280 -23.251 1.00 57.06 124 PRO A CA 1
ATOM 881 C C . PRO A 1 124 ? -14.204 -9.747 -24.406 1.00 57.06 124 PRO A C 1
ATOM 883 O O . PRO A 1 124 ? -15.260 -9.168 -24.654 1.00 57.06 124 PRO A O 1
ATOM 886 N N . LYS A 1 125 ? -13.764 -10.776 -25.130 1.00 57.03 125 LYS A N 1
ATOM 887 C CA . LYS A 1 125 ? -14.697 -11.552 -25.953 1.00 57.03 125 LYS A CA 1
ATOM 888 C C . LYS A 1 125 ? -15.822 -12.123 -25.098 1.00 57.03 125 LYS A C 1
ATOM 890 O O . LYS A 1 125 ? -15.517 -12.562 -23.964 1.00 57.03 125 LYS A O 1
#

Radius of gyration: 33.74 Å; Cα contacts (8 Å, |Δi|>4): 89; chains: 1; bounding box: 105×55×58 Å

Sequence (125 aa):
MRVPALAPLALLAAALAASPALAAAAAPAEGGSTVYRCATSDGRTVFSDEPCTGASRGQVWKPKVVASGIERSGGPAGAPAPARAAEAPRQDPFVDCQRRGGHYELAARICRLPSDAARQMFDPK

Foldseek 3Di:
DDDDDDDDDDPDDDDPDDDPPPPPDPDPPPPPQFWKWFQAPVRDTDIDSDFDDRGPDIDTDDDDDDPPDDDDDDDPPDPDDPPPDDDDPDDDLCVVLVVQVWDQDPVVRDTGHDPVSVVVVVDDD

Secondary structure (DSSP, 8-state):
-----------------------------------EEEE-TTS-EEEESS--SS-SEEEE-------SS-PPP-S-TTPPPPP-PPPPP---HHHHHHHTTPEEETTTTEEE--HHHHHHHH---